Protein 8JJS (pdb70)

Secondary structure (DSSP, 8-state):
-EEEEEEEEE-TTSSHHHHHHHHHHS---S---TT--EEEEEEEEETTEEEEEEEEE-----S--HHHHHHHHH--EEEEEEETT-HHHHHTHHHHHHHHHHHHT-S---EEEEEE-TT-S---S-HHHHHHHHHHHT--EEE--TTT-TTHHHHHHHHHHHHHHHHH-/--

Radius of gyration: 14.85 Å; Cα contacts (8 Å, |Δi|>4): 327; chains: 2; bounding box: 41×37×32 Å

CATH classification: 3.40.50.300

Organism: Homo sapiens (NCBI:txid9606)

B-factor: mean 27.04, std 11.22, range [10.44, 77.55]

Nearest PDB structures (foldseek):
  8un5-assembly2_B  TM=9.567E-01  e=3.257E-34  Homo sapiens
  7rt4-assembly1_A  TM=9.606E-01  e=7.985E-34  Homo sapiens
  8b78-assembly1_A  TM=9.835E-01  e=1.104E-32  Homo sapiens
  8cx5-assembly2_B  TM=9.530E-01  e=1.100E-33  Homo sapiens
  6b0y-assembly1_A  TM=9.594E-01  e=4.501E-33  Homo sapiens

Solvent-accessible surface area: 8843 Å² total

GO terms:
  GO:0005515 protein binding (F, IPI)
  GO:0044877 protein-containing complex binding (F, IDA)
  GO:0005737 cytoplasm (C, IDA)
  GO:0005886 plasma membrane (C, EXP)
  GO:0012505 endomembrane system (C, EXP)
  GO:0000139 Golgi membrane (C, TAS)
  GO:0003924 GTPase activity (F, TAS)
  GO:0005741 mitochondrial outer membrane (C, TAS)
  GO:0005789 endoplasmic reticulum membrane (C, TAS)
  GO:0005829 cytosol (C, TAS)
  GO:0005886 plasma membrane (C, TAS)
  GO:0000165 MAPK cascade (P, TAS)
  GO:0010628 positive regulation of gene expression (P, IMP)
  GO:0005829 cytosol (C, IDA)
  GO:0003924 GTPase activity (F, IMP)
  GO:0007265 Ras protein signal transduction (P, IDA)
  GO:0005886 plasma membrane (C, IDA)
  GO:0009898 cytoplasmic side of plasma membrane (C, IDA)
  GO:0003924 GTPase activity (F, EXP)
  GO:0005925 focal adhesion (C, HDA)

Structure (mmCIF, N/CA/C/O backbone):
data_8JJS
#
_entry.id   8JJS
#
_cell.length_a   66.596
_cell.length_b   66.596
_cell.length_c   86.613
_cell.angle_alpha   90.000
_cell.angle_beta   90.000
_cell.angle_gamma   120.000
#
_symmetry.space_group_name_H-M   'P 61'
#
loop_
_entity.id
_entity.type
_entity.pdbx_description
1 polymer 'Isoform 2B of GTPase KRas'
2 polymer MAA-ILE-SAR-SAR-7T2-SAR-IAE-LEU-MEA-MLE-7TK
3 non-polymer "GUANOSINE-5'-DIPHOSPHATE"
4 non-polymer 'MAGNESIUM ION'
5 non-polymer 'SULFATE ION'
6 water water
#
loop_
_atom_site.group_PDB
_atom_site.id
_atom_site.type_symbol
_atom_site.label_atom_id
_atom_site.label_alt_id
_atom_site.label_comp_id
_atom_site.label_asym_id
_atom_site.label_entity_id
_atom_site.label_seq_id
_atom_site.pdbx_PDB_ins_code
_atom_site.Cartn_x
_atom_site.Cartn_y
_atom_site.Cartn_z
_atom_site.occupancy
_atom_site.B_iso_or_equiv
_atom_site.auth_seq_id
_atom_site.auth_comp_id
_atom_site.auth_asym_id
_atom_site.auth_atom_id
_atom_site.pdbx_PDB_model_num
ATOM 1 N N . SER A 1 6 ? 10.865 -7.924 -5.625 1.00 45.06 1 SER A N 1
ATOM 2 C CA . SER A 1 6 ? 12.037 -8.119 -6.474 1.00 45.37 1 SER A CA 1
ATOM 3 C C . SER A 1 6 ? 11.687 -8.340 -7.960 1.00 45.00 1 SER A C 1
ATOM 4 O O . SER A 1 6 ? 10.543 -8.660 -8.283 1.00 45.41 1 SER A O 1
ATOM 7 N N . THR A 1 7 ? 12.670 -8.117 -8.866 1.00 43.97 2 THR A N 1
ATOM 8 C CA . THR A 1 7 ? 12.519 -8.264 -10.322 1.00 43.08 2 THR A CA 1
ATOM 9 C C . THR A 1 7 ? 13.752 -8.978 -10.866 1.00 40.92 2 THR A C 1
ATOM 10 O O . THR A 1 7 ? 14.857 -8.539 -10.589 1.00 40.66 2 THR A O 1
ATOM 14 N N . GLU A 1 8 ? 13.561 -10.052 -11.650 1.00 38.97 3 GLU A N 1
ATOM 15 C CA . GLU A 1 8 ? 14.644 -10.896 -12.160 1.00 37.04 3 GLU A CA 1
ATOM 16 C C . GLU A 1 8 ? 15.262 -10.455 -13.479 1.00 34.14 3 GLU A C 1
ATOM 17 O O . GLU A 1 8 ? 14.552 -10.135 -14.433 1.00 34.72 3 GLU A O 1
ATOM 23 N N . TYR A 1 9 ? 16.609 -10.452 -13.538 1.00 31.18 4 TYR A N 1
ATOM 24 C CA . TYR A 1 9 ? 17.350 -10.109 -14.752 1.00 28.46 4 TYR A CA 1
ATOM 25 C C . TYR A 1 9 ? 18.353 -11.223 -15.024 1.00 25.09 4 TYR A C 1
ATOM 26 O O . TYR A 1 9 ? 19.054 -11.632 -14.110 1.00 24.93 4 TYR A O 1
ATOM 35 N N . LYS A 1 10 ? 18.417 -11.716 -16.261 1.00 22.77 5 LYS A N 1
ATOM 36 C CA . LYS A 1 10 ? 19.353 -12.768 -16.619 1.00 21.07 5 LYS A CA 1
ATOM 37 C C . LYS A 1 10 ? 20.490 -12.122 -17.399 1.00 18.17 5 LYS A C 1
ATOM 38 O O . LYS A 1 10 ? 20.279 -11.604 -18.498 1.00 17.90 5 LYS A O 1
ATOM 44 N N . LEU A 1 11 ? 21.694 -12.135 -16.809 1.00 16.49 6 LEU A N 1
ATOM 45 C CA . LEU A 1 11 ? 22.872 -11.518 -17.412 1.00 15.90 6 LEU A CA 1
ATOM 46 C C . LEU A 1 11 ? 23.889 -12.576 -17.753 1.00 14.99 6 LEU A C 1
ATOM 47 O O . LEU A 1 11 ? 23.977 -13.589 -17.062 1.00 14.75 6 LEU A O 1
ATOM 52 N N . VAL A 1 12 ? 24.659 -12.349 -18.812 1.00 13.07 7 VAL A N 1
ATOM 53 C CA . VAL A 1 12 ? 25.700 -13.285 -19.210 1.00 12.23 7 VAL A CA 1
ATOM 54 C C . VAL A 1 12 ? 27.004 -12.522 -19.376 1.00 12.02 7 VAL A C 1
ATOM 55 O O . VAL A 1 12 ? 27.012 -11.469 -20.020 1.00 12.78 7 VAL A O 1
ATOM 59 N N . VAL A 1 13 ? 28.112 -13.064 -18.853 1.00 10.44 8 VAL A N 1
ATOM 60 C CA . VAL A 1 13 ? 29.432 -12.435 -18.952 1.00 11.08 8 VAL A CA 1
ATOM 61 C C . VAL A 1 13 ? 30.249 -13.238 -19.905 1.00 11.78 8 VAL A C 1
ATOM 62 O O . VAL A 1 13 ? 30.472 -14.429 -19.655 1.00 11.98 8 VAL A O 1
ATOM 66 N N . VAL A 1 14 ? 30.603 -12.637 -21.061 1.00 11.81 9 VAL A N 1
ATOM 67 C CA . VAL A 1 14 ? 31.393 -13.301 -22.099 1.00 11.05 9 VAL A CA 1
ATOM 68 C C . VAL A 1 14 ? 32.703 -12.577 -22.326 1.00 12.05 9 VAL A C 1
ATOM 69 O O . VAL A 1 14 ? 32.854 -11.387 -22.013 1.00 12.19 9 VAL A O 1
ATOM 73 N N . GLY A 1 15 ? 33.654 -13.294 -22.882 1.00 12.79 10 GLY A N 1
ATOM 74 C CA . GLY A 1 15 ? 34.974 -12.742 -23.141 1.00 13.24 10 GLY A CA 1
ATOM 75 C C . GLY A 1 15 ? 36.023 -13.818 -23.102 1.00 13.51 10 GLY A C 1
ATOM 76 O O . GLY A 1 15 ? 35.798 -14.912 -22.562 1.00 13.14 10 GLY A O 1
ATOM 77 N N . ALA A 1 16 ? 37.188 -13.505 -23.658 1.00 13.59 11 ALA A N 1
ATOM 78 C CA . ALA A 1 16 ? 38.275 -14.459 -23.739 1.00 14.86 11 ALA A CA 1
ATOM 79 C C . ALA A 1 16 ? 38.692 -15.018 -22.392 1.00 15.46 11 ALA A C 1
ATOM 80 O O . ALA A 1 16 ? 38.570 -14.349 -21.367 1.00 14.71 11 ALA A O 1
ATOM 82 N N . ASP A 1 17 ? 39.237 -16.244 -22.394 1.00 15.92 12 ASP A N 1
ATOM 83 C CA . ASP A 1 17 ? 39.797 -16.841 -21.171 1.00 17.13 12 ASP A CA 1
ATOM 84 C C . ASP A 1 17 ? 40.876 -15.916 -20.590 1.00 16.40 12 ASP A C 1
ATOM 85 O O . ASP A 1 17 ? 41.683 -15.376 -21.354 1.00 15.50 12 ASP A O 1
ATOM 90 N N . GLY A 1 18 ? 40.819 -15.686 -19.281 1.00 15.75 13 GLY A N 1
ATOM 91 C CA . GLY A 1 18 ? 41.786 -14.833 -18.600 1.00 16.09 13 GLY A CA 1
ATOM 92 C C . GLY A 1 18 ? 41.489 -13.350 -18.554 1.00 16.41 13 GLY A C 1
ATOM 93 O O . GLY A 1 18 ? 42.326 -12.593 -18.055 1.00 17.39 13 GLY A O 1
ATOM 94 N N . VAL A 1 19 ? 40.328 -12.883 -19.103 1.00 14.70 14 VAL A N 1
ATOM 95 C CA . VAL A 1 19 ? 40.062 -11.430 -19.050 1.00 13.37 14 VAL A CA 1
ATOM 96 C C . VAL A 1 19 ? 39.630 -10.963 -17.661 1.00 12.97 14 VAL A C 1
ATOM 97 O O . VAL A 1 19 ? 39.698 -9.772 -17.390 1.00 12.15 14 VAL A O 1
ATOM 101 N N . GLY A 1 20 ? 39.120 -11.875 -16.839 1.00 13.38 15 GLY A N 1
ATOM 102 C CA . GLY A 1 20 ? 38.665 -11.576 -15.489 1.00 13.15 15 GLY A CA 1
ATOM 103 C C . GLY A 1 20 ? 37.167 -11.666 -15.302 1.00 13.56 15 GLY A C 1
ATOM 104 O O . GLY A 1 20 ? 36.628 -11.028 -14.386 1.00 13.80 15 GLY A O 1
ATOM 105 N N . LYS A 1 21 ? 36.479 -12.516 -16.104 1.00 12.33 16 LYS A N 1
ATOM 106 C CA . LYS A 1 21 ? 35.034 -12.673 -15.950 1.00 11.66 16 LYS A CA 1
ATOM 107 C C . LYS A 1 21 ? 34.687 -13.230 -14.564 1.00 12.55 16 LYS A C 1
ATOM 108 O O . LYS A 1 21 ? 33.808 -12.710 -13.895 1.00 13.03 16 LYS A O 1
ATOM 114 N N . SER A 1 22 ? 35.402 -14.282 -14.130 1.00 12.82 17 SER A N 1
ATOM 115 C CA . SER A 1 22 ? 35.128 -14.915 -12.839 1.00 13.26 17 SER A CA 1
ATOM 116 C C . SER A 1 22 ? 35.457 -13.972 -11.686 1.00 13.55 17 SER A C 1
ATOM 117 O O . SER A 1 22 ? 34.655 -13.815 -10.768 1.00 13.25 17 SER A O 1
ATOM 120 N N . ALA A 1 23 ? 36.589 -13.269 -11.794 1.00 14.08 18 ALA A N 1
ATOM 121 C CA . ALA A 1 23 ? 37.013 -12.311 -10.783 1.00 14.18 18 ALA A CA 1
ATOM 122 C C . ALA A 1 23 ? 36.005 -11.163 -10.672 1.00 13.73 18 ALA A C 1
ATOM 123 O O . ALA A 1 23 ? 35.641 -10.805 -9.567 1.00 14.45 18 ALA A O 1
ATOM 125 N N . LEU A 1 24 ? 35.499 -10.623 -11.815 1.00 12.84 19 LEU A N 1
ATOM 126 C CA . LEU A 1 24 ? 34.482 -9.561 -11.775 1.00 12.98 19 LEU A CA 1
ATOM 127 C C . LEU A 1 24 ? 33.189 -10.003 -11.095 1.00 13.33 19 LEU A C 1
ATOM 128 O O . LEU A 1 24 ? 32.640 -9.263 -10.263 1.00 14.37 19 LEU A O 1
ATOM 133 N N . THR A 1 25 ? 32.715 -11.226 -11.400 1.00 12.77 20 THR A N 1
ATOM 134 C CA . THR A 1 25 ? 31.467 -11.750 -10.835 1.00 13.46 20 THR A CA 1
ATOM 135 C C . THR A 1 25 ? 31.610 -12.023 -9.338 1.00 14.29 20 THR A C 1
ATOM 136 O O . THR A 1 25 ? 30.742 -11.612 -8.550 1.00 14.61 20 THR A O 1
ATOM 140 N N . ILE A 1 26 ? 32.716 -12.672 -8.943 1.00 14.05 21 ILE A N 1
ATOM 141 C CA . ILE A 1 26 ? 32.970 -12.942 -7.520 1.00 16.20 21 ILE A CA 1
ATOM 142 C C . ILE A 1 26 ? 33.108 -11.623 -6.731 1.00 18.06 21 ILE A C 1
ATOM 143 O O . ILE A 1 26 ? 32.597 -11.519 -5.607 1.00 18.45 21 ILE A O 1
ATOM 148 N N . GLN A 1 27 ? 33.767 -10.605 -7.325 1.00 18.49 22 GLN A N 1
ATOM 149 C CA . GLN A 1 27 ? 33.919 -9.302 -6.671 1.00 20.63 22 GLN A CA 1
ATOM 150 C C . GLN A 1 27 ? 32.525 -8.688 -6.446 1.00 22.20 22 GLN A C 1
ATOM 151 O O . GLN A 1 27 ? 32.207 -8.308 -5.323 1.00 22.79 22 GLN A O 1
ATOM 157 N N . LEU A 1 28 ? 31.642 -8.756 -7.446 1.00 22.33 23 LEU A N 1
ATOM 158 C CA . LEU A 1 28 ? 30.264 -8.288 -7.291 1.00 23.71 23 LEU A CA 1
ATOM 159 C C . LEU A 1 28 ? 29.457 -9.094 -6.241 1.00 25.88 23 LEU A C 1
ATOM 160 O O . LEU A 1 28 ? 28.749 -8.498 -5.432 1.00 27.18 23 LEU A O 1
ATOM 165 N N . ILE A 1 29 ? 29.515 -10.428 -6.281 1.00 25.77 24 ILE A N 1
ATOM 166 C CA . ILE A 1 29 ? 28.709 -11.282 -5.410 1.00 26.96 24 ILE A CA 1
ATOM 167 C C . ILE A 1 29 ? 29.212 -11.352 -3.968 1.00 27.40 24 ILE A C 1
ATOM 168 O O . ILE A 1 29 ? 28.421 -11.169 -3.031 1.00 28.14 24 ILE A O 1
ATOM 173 N N . GLN A 1 30 ? 30.500 -11.666 -3.782 1.00 26.47 25 GLN A N 1
ATOM 174 C CA . GLN A 1 30 ? 31.089 -11.888 -2.465 1.00 27.11 25 GLN A CA 1
ATOM 175 C C . GLN A 1 30 ? 31.980 -10.754 -1.943 1.00 28.10 25 GLN A C 1
ATOM 176 O O . GLN A 1 30 ? 32.483 -10.860 -0.817 1.00 28.69 25 GLN A O 1
ATOM 182 N N . ASN A 1 31 ? 32.143 -9.665 -2.711 1.00 28.42 26 ASN A N 1
ATOM 183 C CA . ASN A 1 31 ? 32.947 -8.502 -2.315 1.00 29.64 26 ASN A CA 1
ATOM 184 C C . ASN A 1 31 ? 34.412 -8.827 -2.036 1.00 29.00 26 ASN A C 1
ATOM 185 O O . ASN A 1 31 ? 35.055 -8.188 -1.192 1.00 29.35 26 ASN A O 1
ATOM 190 N N . HIS A 1 32 ? 34.959 -9.784 -2.783 1.00 27.14 27 HIS A N 1
ATOM 191 C CA . HIS A 1 32 ? 36.352 -10.160 -2.633 1.00 26.28 27 HIS A CA 1
ATOM 192 C C . HIS A 1 32 ? 37.004 -10.390 -3.968 1.00 25.18 27 HIS A C 1
ATOM 193 O O . HIS A 1 32 ? 36.356 -10.843 -4.900 1.00 24.53 27 HIS A O 1
ATOM 200 N N . PHE A 1 33 ? 38.299 -10.138 -4.041 1.00 24.85 28 PHE A N 1
ATOM 201 C CA . PHE A 1 33 ? 39.066 -10.397 -5.240 1.00 25.03 28 PHE A CA 1
ATOM 202 C C . PHE A 1 33 ? 39.788 -11.748 -5.132 1.00 26.84 28 PHE A C 1
ATOM 203 O O . PHE A 1 33 ? 40.547 -11.958 -4.187 1.00 26.27 28 PHE A O 1
ATOM 211 N N . VAL A 1 34 ? 39.595 -12.633 -6.117 1.00 28.46 29 VAL A N 1
ATOM 212 C CA . VAL A 1 34 ? 40.335 -13.896 -6.194 1.00 30.64 29 VAL A CA 1
ATOM 213 C C . VAL A 1 34 ? 41.495 -13.802 -7.197 1.00 32.19 29 VAL A C 1
ATOM 214 O O . VAL A 1 34 ? 41.328 -13.361 -8.342 1.00 33.60 29 VAL A O 1
ATOM 218 N N . ASP A 1 35 ? 42.666 -14.236 -6.781 1.00 32.17 30 ASP A N 1
ATOM 219 C CA . ASP A 1 35 ? 43.838 -14.303 -7.649 1.00 32.66 30 ASP A CA 1
ATOM 220 C C . ASP A 1 35 ? 43.742 -15.480 -8.652 1.00 31.91 30 ASP A C 1
ATOM 221 O O . ASP A 1 35 ? 44.398 -15.471 -9.694 1.00 32.29 30 ASP A O 1
ATOM 226 N N . GLU A 1 36 ? 42.982 -16.518 -8.296 1.00 30.86 31 GLU A N 1
ATOM 227 C CA . GLU A 1 36 ? 42.886 -17.725 -9.083 1.00 30.15 31 GLU A CA 1
ATOM 228 C C . GLU A 1 36 ? 41.496 -18.322 -8.940 1.00 27.28 31 GLU A C 1
ATOM 229 O O . GLU A 1 36 ? 40.969 -18.480 -7.843 1.00 27.18 31 GLU A O 1
ATOM 235 N N . TYR A 1 37 ? 40.894 -18.626 -10.070 1.00 24.77 32 TYR A N 1
ATOM 236 C CA . TYR A 1 37 ? 39.585 -19.233 -10.116 1.00 22.76 32 TYR A CA 1
ATOM 237 C C . TYR A 1 37 ? 39.614 -20.101 -11.343 1.00 21.66 32 TYR A C 1
ATOM 238 O O . TYR A 1 37 ? 39.896 -19.597 -12.429 1.00 21.63 32 TYR A O 1
ATOM 247 N N . ASP A 1 38 ? 39.378 -21.420 -11.192 1.00 20.48 33 ASP A N 1
ATOM 248 C CA . ASP A 1 38 ? 39.445 -22.409 -12.275 1.00 20.29 33 ASP A CA 1
ATOM 249 C C . ASP A 1 38 ? 38.855 -21.870 -13.603 1.00 19.64 33 ASP A C 1
ATOM 250 O O . ASP A 1 38 ? 37.677 -21.533 -13.623 1.00 18.80 33 ASP A O 1
ATOM 255 N N . PRO A 1 39 ? 39.703 -21.692 -14.639 1.00 20.45 34 PRO A N 1
ATOM 256 C CA . PRO A 1 39 ? 39.225 -21.119 -15.909 1.00 20.78 34 PRO A CA 1
ATOM 257 C C . PRO A 1 39 ? 38.190 -21.940 -16.654 1.00 21.13 34 PRO A C 1
ATOM 258 O O . PRO A 1 39 ? 37.543 -21.414 -17.565 1.00 21.67 34 PRO A O 1
ATOM 262 N N . THR A 1 40 ? 38.054 -23.219 -16.311 1.00 20.79 35 THR A N 1
ATOM 263 C 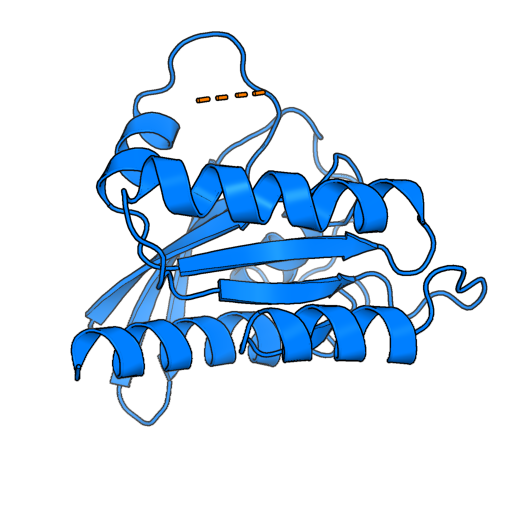CA . THR A 1 40 ? 37.120 -24.117 -16.986 1.00 21.10 35 THR A CA 1
ATOM 264 C C . THR A 1 40 ? 35.732 -24.154 -16.339 1.00 20.74 35 THR A C 1
ATOM 265 O O . THR A 1 40 ? 34.833 -24.764 -16.896 1.00 21.02 35 THR A O 1
ATOM 269 N N . ILE A 1 41 ? 35.560 -23.544 -15.159 1.00 19.88 36 ILE A N 1
ATOM 270 C CA . ILE A 1 41 ? 34.282 -23.580 -14.465 1.00 19.17 36 ILE A CA 1
ATOM 271 C C . ILE A 1 41 ? 33.330 -22.509 -14.956 1.00 17.47 36 ILE A C 1
ATOM 272 O O . ILE A 1 41 ? 33.638 -21.323 -14.896 1.00 16.18 36 ILE A O 1
ATOM 277 N N . GLU A 1 42 ? 32.155 -22.948 -15.421 1.00 17.15 37 GLU A N 1
ATOM 278 C CA . GLU A 1 42 ? 31.078 -22.072 -15.831 1.00 16.74 37 GLU A CA 1
ATOM 279 C C . GLU A 1 42 ? 29.967 -22.257 -14.767 1.00 16.93 37 GLU A C 1
ATOM 280 O O . GLU A 1 42 ? 29.575 -23.391 -14.466 1.00 16.91 37 GLU A O 1
ATOM 286 N N . ASP A 1 43 ? 29.484 -21.153 -14.194 1.00 16.16 38 ASP A N 1
ATOM 287 C CA . ASP A 1 43 ? 28.445 -21.251 -13.180 1.00 17.21 38 ASP A CA 1
ATOM 288 C C . ASP A 1 43 ? 27.594 -20.006 -13.180 1.00 16.41 38 ASP A C 1
ATOM 289 O O . ASP A 1 43 ? 27.964 -18.993 -13.762 1.00 14.65 38 ASP A O 1
ATOM 294 N N . SER A 1 44 ? 26.457 -20.101 -12.508 1.00 16.44 39 SER A N 1
ATOM 295 C CA . SER A 1 44 ? 25.478 -19.049 -12.399 1.00 17.56 39 SER A CA 1
ATOM 296 C C . SER A 1 44 ? 25.448 -18.554 -10.953 1.00 19.21 39 SER A C 1
ATOM 297 O O . SER A 1 44 ? 25.489 -19.354 -10.017 1.00 18.47 39 SER A O 1
ATOM 300 N N . TYR A 1 45 ? 25.303 -17.243 -10.796 1.00 21.27 40 TYR A N 1
ATOM 301 C CA . TYR A 1 45 ? 25.217 -16.577 -9.494 1.00 25.00 40 TYR A CA 1
ATOM 302 C C . TYR A 1 45 ? 23.966 -15.736 -9.377 1.00 28.35 40 TYR A C 1
ATOM 303 O O . TYR A 1 45 ? 23.411 -15.336 -10.395 1.00 28.96 40 TYR A O 1
ATOM 312 N N . ARG A 1 46 ? 23.510 -15.447 -8.152 1.00 29.85 41 ARG A N 1
ATOM 313 C CA . ARG A 1 46 ? 22.341 -14.590 -7.974 1.00 32.13 41 ARG A CA 1
ATOM 314 C C . ARG A 1 46 ? 22.690 -13.460 -7.037 1.00 33.86 41 ARG A C 1
ATOM 315 O O . ARG A 1 46 ? 22.868 -13.714 -5.850 1.00 34.72 41 ARG A O 1
ATOM 323 N N . LYS A 1 47 ? 22.856 -12.229 -7.590 1.00 33.72 42 LYS A N 1
ATOM 324 C CA . LYS A 1 47 ? 23.192 -10.988 -6.875 1.00 33.66 42 LYS A CA 1
ATOM 325 C C . LYS A 1 47 ? 21.915 -10.241 -6.547 1.00 33.73 42 LYS A C 1
ATOM 326 O O . LYS A 1 47 ? 21.121 -9.896 -7.434 1.00 32.86 42 LYS A O 1
ATOM 332 N N . GLN A 1 48 ? 21.726 -9.976 -5.257 1.00 34.03 43 GLN A N 1
ATOM 333 C CA . GLN A 1 48 ? 20.563 -9.268 -4.739 1.00 34.38 43 GLN A CA 1
ATOM 334 C C . GLN A 1 48 ? 21.023 -7.844 -4.441 1.00 34.00 43 GLN A C 1
ATOM 335 O O . GLN A 1 48 ? 21.912 -7.644 -3.608 1.00 34.23 43 GLN A O 1
ATOM 341 N N . VAL A 1 49 ? 20.486 -6.869 -5.174 1.00 33.84 44 VAL A N 1
ATOM 342 C CA . VAL A 1 49 ? 20.893 -5.469 -5.049 1.00 34.18 44 VAL A CA 1
ATOM 343 C C . VAL A 1 49 ? 19.768 -4.528 -5.511 1.00 34.17 44 VAL A C 1
ATOM 344 O O . VAL A 1 49 ? 18.945 -4.899 -6.349 1.00 34.38 44 VAL A O 1
ATOM 348 N N . VAL A 1 50 ? 19.702 -3.324 -4.927 1.00 33.90 45 VAL A N 1
ATOM 349 C CA . VAL A 1 50 ? 18.689 -2.344 -5.308 1.00 33.94 45 VAL A CA 1
ATOM 350 C C . VAL A 1 50 ? 19.237 -1.442 -6.404 1.00 33.49 45 VAL A C 1
ATOM 351 O O . VAL A 1 50 ? 20.344 -0.927 -6.276 1.00 33.66 45 VAL A O 1
ATOM 355 N N . ILE A 1 51 ? 18.504 -1.292 -7.507 1.00 33.24 46 ILE A N 1
ATOM 356 C CA . ILE A 1 51 ? 18.936 -0.459 -8.622 1.00 33.76 46 ILE A CA 1
ATOM 357 C C . ILE A 1 51 ? 17.792 0.485 -8.971 1.00 35.49 46 ILE A C 1
ATOM 358 O O . ILE A 1 51 ? 16.701 0.014 -9.287 1.00 35.40 46 ILE A O 1
ATOM 363 N N . ASP A 1 52 ? 18.029 1.810 -8.876 1.00 36.34 47 ASP A N 1
A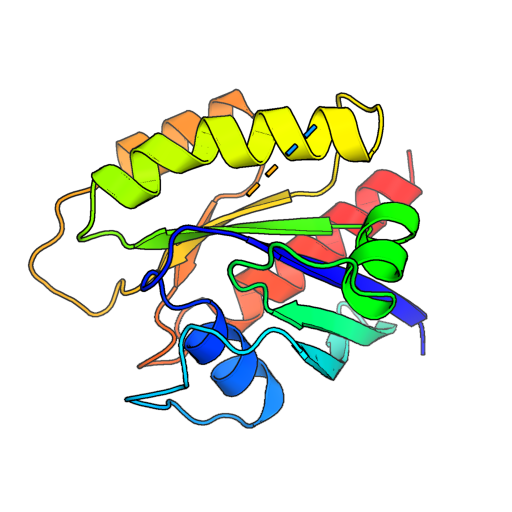TOM 364 C CA . ASP A 1 52 ? 17.026 2.842 -9.143 1.00 37.83 47 ASP A CA 1
ATOM 365 C C . ASP A 1 52 ? 15.750 2.646 -8.336 1.00 39.30 47 ASP A C 1
ATOM 366 O O . ASP A 1 52 ? 14.659 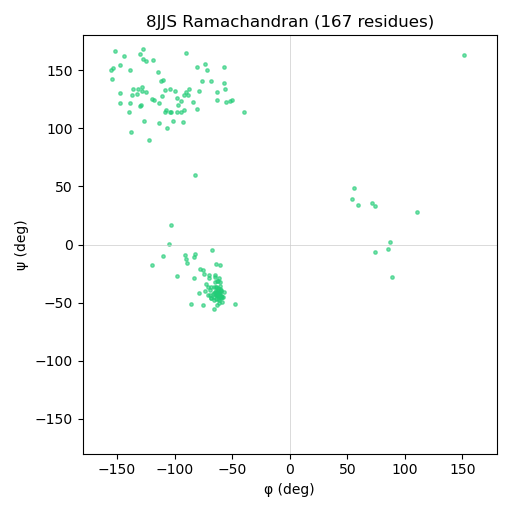2.855 -8.851 1.00 39.91 47 ASP A O 1
ATOM 371 N N . GLY A 1 53 ? 15.897 2.230 -7.082 1.00 40.27 48 GLY A N 1
ATOM 372 C CA . GLY A 1 53 ? 14.768 2.005 -6.187 1.00 41.61 48 GLY A CA 1
ATOM 373 C C . GLY A 1 53 ? 14.174 0.611 -6.243 1.00 43.00 48 GLY A C 1
ATOM 374 O O . GLY A 1 53 ? 13.612 0.135 -5.251 1.00 43.72 48 GLY A O 1
ATOM 375 N N . GLU A 1 54 ? 14.297 -0.056 -7.406 1.00 43.07 49 GLU A N 1
ATOM 376 C CA . GLU A 1 54 ? 13.778 -1.395 -7.673 1.00 43.17 49 GLU A CA 1
ATOM 377 C C . GLU A 1 54 ? 14.679 -2.473 -7.083 1.00 42.82 49 GLU A C 1
ATOM 378 O O . GLU A 1 54 ? 15.883 -2.437 -7.305 1.00 43.14 49 GLU A O 1
ATOM 384 N N . THR A 1 55 ? 14.108 -3.458 -6.371 1.00 42.24 50 THR A N 1
ATOM 385 C CA . THR A 1 55 ? 14.904 -4.563 -5.830 1.00 41.83 50 THR A CA 1
ATOM 386 C C . THR A 1 55 ? 15.131 -5.552 -6.975 1.00 40.11 50 THR A C 1
ATOM 387 O O . THR A 1 55 ? 14.169 -6.070 -7.519 1.00 40.48 50 THR A O 1
ATOM 391 N N . CYS A 1 56 ? 16.382 -5.765 -7.383 1.00 38.01 51 CYS A N 1
ATOM 392 C CA . CYS A 1 56 ? 16.681 -6.640 -8.518 1.00 36.07 51 CYS A CA 1
ATOM 393 C C . CYS A 1 56 ? 17.359 -7.946 -8.105 1.00 34.41 51 CYS A C 1
ATOM 394 O O . CYS A 1 56 ? 18.204 -7.961 -7.217 1.00 34.66 51 CYS A O 1
ATOM 397 N N . LEU A 1 57 ? 16.994 -9.048 -8.770 1.00 32.60 52 LEU A N 1
ATOM 398 C CA . LEU A 1 57 ? 17.629 -10.333 -8.540 1.00 31.42 52 LEU A CA 1
ATOM 399 C C . LEU A 1 57 ? 18.354 -10.644 -9.845 1.00 28.70 52 LEU A C 1
ATOM 400 O O . LEU A 1 57 ? 17.721 -10.938 -10.849 1.00 29.39 52 LEU A O 1
ATOM 405 N N . LEU A 1 58 ? 19.659 -10.485 -9.840 1.00 25.87 53 LEU A N 1
ATOM 406 C CA . LEU A 1 58 ? 20.472 -10.680 -11.033 1.00 24.06 53 LEU A CA 1
ATOM 407 C C . LEU A 1 58 ? 21.032 -12.080 -11.073 1.00 24.07 53 LEU A C 1
ATOM 408 O O . LEU A 1 58 ? 21.917 -12.407 -10.276 1.00 25.17 53 LEU A O 1
ATOM 413 N N . ASP A 1 59 ? 20.603 -12.878 -12.053 1.00 22.40 54 ASP A N 1
ATOM 414 C CA . ASP A 1 59 ? 21.157 -14.206 -12.240 1.00 21.34 54 ASP A CA 1
ATOM 415 C C . ASP A 1 59 ? 22.204 -14.060 -13.329 1.00 18.76 54 ASP A C 1
ATOM 416 O O . ASP A 1 59 ? 21.901 -13.605 -14.418 1.00 18.93 54 ASP A O 1
ATOM 421 N N . ILE A 1 60 ? 23.451 -14.273 -12.964 1.00 16.63 55 ILE A N 1
ATOM 422 C CA . ILE A 1 60 ? 24.588 -14.040 -13.821 1.00 15.98 55 ILE A CA 1
ATOM 423 C C . ILE A 1 60 ? 25.334 -15.289 -14.211 1.00 14.36 55 ILE A C 1
ATOM 424 O O . ILE A 1 60 ? 25.883 -15.985 -13.349 1.00 14.77 55 ILE A O 1
ATOM 429 N N . LEU A 1 61 ? 25.436 -15.530 -15.521 1.00 12.65 56 LEU A N 1
ATOM 430 C CA . LEU A 1 61 ? 26.205 -16.657 -16.004 1.00 12.43 56 LEU A CA 1
ATOM 431 C C . LEU A 1 61 ? 27.632 -16.231 -16.278 1.00 12.55 56 LEU A C 1
ATOM 432 O O . LEU A 1 61 ? 27.894 -15.374 -17.129 1.00 12.39 56 LEU A O 1
ATOM 437 N N . ASP A 1 62 ? 28.556 -16.795 -15.518 1.00 12.51 57 ASP A N 1
ATOM 438 C CA . ASP A 1 62 ? 29.978 -16.561 -15.683 1.00 13.15 57 ASP A CA 1
ATOM 439 C C . ASP A 1 62 ? 30.461 -17.680 -16.625 1.00 13.63 57 ASP A C 1
ATOM 440 O O . ASP A 1 62 ? 30.550 -18.835 -16.210 1.00 13.11 57 ASP A O 1
ATOM 445 N N . THR A 1 63 ? 30.726 -17.339 -17.900 1.00 14.13 58 THR A N 1
ATOM 446 C CA . THR A 1 63 ? 31.015 -18.360 -18.900 1.00 13.98 58 THR A CA 1
ATOM 447 C C . THR A 1 63 ? 32.439 -18.916 -18.925 1.00 15.81 58 THR A C 1
ATOM 448 O O . THR A 1 63 ? 33.387 -18.250 -18.544 1.00 15.92 58 THR A O 1
ATOM 452 N N . ALA A 1 64 ? 32.559 -20.155 -19.396 1.00 17.67 59 ALA A N 1
ATOM 453 C CA . ALA A 1 64 ? 33.820 -20.852 -19.610 1.00 20.84 59 ALA A CA 1
ATOM 454 C C . ALA A 1 64 ? 33.687 -21.726 -20.877 1.00 24.45 59 ALA A C 1
ATOM 455 O O . ALA A 1 64 ? 32.577 -21.921 -21.373 1.00 24.83 59 ALA A O 1
ATOM 457 N N . GLY A 1 65 ? 34.806 -22.156 -21.455 1.00 26.84 60 GLY A N 1
ATOM 458 C CA . GLY A 1 65 ? 34.763 -22.987 -22.659 1.00 29.30 60 GLY A CA 1
ATOM 459 C C . GLY A 1 65 ? 34.083 -24.318 -22.388 1.00 31.40 60 GLY A C 1
ATOM 460 O O . GLY A 1 65 ? 34.456 -25.003 -21.438 1.00 32.45 60 GLY A O 1
ATOM 461 N N . GLN A 1 66 ? 33.032 -24.665 -23.151 1.00 32.24 61 GLN A N 1
ATOM 462 C CA . GLN A 1 66 ? 32.317 -25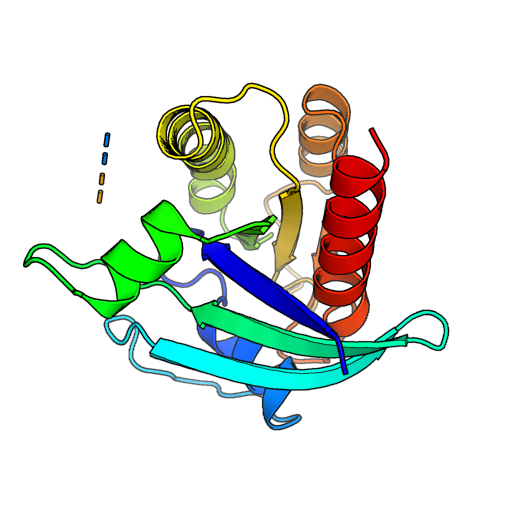.939 -22.968 1.00 33.46 61 GLN A CA 1
ATOM 463 C C . GLN A 1 66 ? 31.942 -26.631 -24.276 1.00 34.01 61 GLN A C 1
ATOM 464 O O . GLN A 1 66 ? 31.148 -26.089 -25.040 1.00 34.90 61 GLN A O 1
ATOM 470 N N . GLU A 1 67 ? 32.404 -27.869 -24.479 1.00 33.16 62 GLU A N 1
ATOM 471 C CA . GLU A 1 67 ? 32.067 -28.621 -25.686 1.00 33.17 62 GLU A CA 1
ATOM 472 C C . GLU A 1 67 ? 30.725 -29.379 -25.562 1.00 31.90 62 GLU A C 1
ATOM 473 O O . GLU A 1 67 ? 29.868 -29.267 -26.438 1.00 32.04 62 GLU A O 1
ATOM 479 N N . GLU A 1 68 ? 30.557 -30.148 -24.478 1.00 30.60 63 GLU A N 1
ATOM 480 C CA . GLU A 1 68 ? 29.349 -30.938 -24.221 1.00 30.18 63 GLU A CA 1
ATOM 481 C C . GL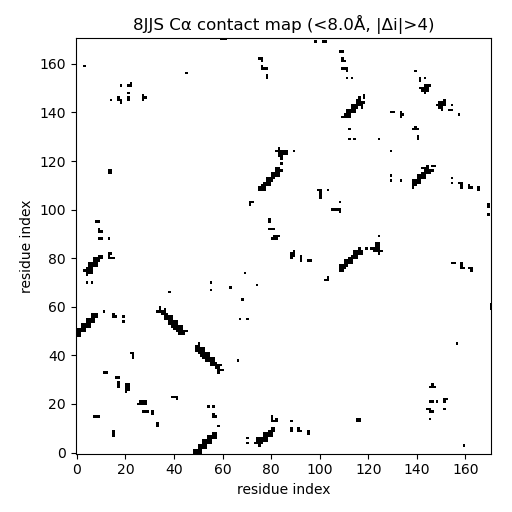U A 1 68 ? 28.161 -30.050 -23.832 1.00 28.37 63 GLU A C 1
ATOM 482 O O . GLU A 1 68 ? 28.355 -29.001 -23.210 1.00 28.32 63 GLU A O 1
ATOM 488 N N . TYR A 1 69 ? 26.938 -30.496 -24.160 1.00 26.08 64 TYR A N 1
ATOM 489 C CA . TYR A 1 69 ? 25.711 -29.760 -23.858 1.00 24.88 64 TYR A CA 1
ATOM 490 C C . TYR A 1 69 ? 25.579 -29.491 -22.369 1.00 23.27 64 TYR A C 1
ATOM 491 O O . TYR A 1 69 ? 25.892 -30.351 -21.538 1.00 23.93 64 TYR A O 1
ATOM 500 N N . SER A 1 70 ? 25.128 -28.284 -22.038 1.00 20.45 65 SER A N 1
ATOM 501 C CA . SER A 1 70 ? 24.944 -27.856 -20.667 1.00 18.66 65 SER A CA 1
ATOM 502 C C . SER A 1 70 ? 23.550 -27.274 -20.554 1.00 17.16 65 SER A C 1
ATOM 503 O O . SER A 1 70 ? 23.264 -26.293 -21.239 1.00 17.14 65 SER A O 1
ATOM 506 N N . ALA A 1 71 ? 22.691 -27.850 -19.709 1.00 16.24 66 ALA A N 1
ATOM 507 C CA . ALA A 1 71 ? 21.337 -27.332 -19.526 1.00 16.79 66 ALA A CA 1
ATOM 508 C C . ALA A 1 71 ? 21.367 -25.883 -18.993 1.00 16.52 66 ALA A C 1
ATOM 509 O O . ALA A 1 71 ? 20.532 -25.072 -19.396 1.00 16.49 66 ALA A O 1
ATOM 511 N N . MET A 1 72 ? 22.353 -25.559 -18.132 1.00 15.41 67 MET A N 1
ATOM 512 C CA . MET A 1 72 ? 22.444 -24.213 -17.580 1.00 16.06 67 MET A CA 1
ATOM 513 C C . MET A 1 72 ? 22.825 -23.242 -18.687 1.00 15.48 67 MET A C 1
ATOM 514 O O . MET A 1 72 ? 22.162 -22.223 -18.846 1.00 15.63 67 MET A O 1
ATOM 519 N N . ARG A 1 73 ? 23.829 -23.588 -19.514 1.00 15.76 68 ARG A N 1
ATOM 520 C CA . ARG A 1 73 ? 24.208 -22.696 -20.611 1.00 16.36 68 ARG A CA 1
ATOM 521 C C . ARG A 1 73 ? 23.023 -22.517 -21.585 1.00 16.16 68 ARG A C 1
ATOM 522 O O . ARG A 1 73 ? 22.707 -21.402 -21.972 1.00 16.11 68 ARG A O 1
ATOM 530 N N . ASP A 1 74 ? 22.327 -23.601 -21.874 1.00 15.83 69 ASP A N 1
ATOM 531 C CA . ASP A 1 74 ? 21.193 -23.597 -22.788 1.00 15.92 69 ASP A CA 1
ATOM 532 C C . ASP A 1 74 ? 20.056 -22.707 -22.269 1.00 16.20 69 ASP A C 1
ATOM 533 O O . ASP A 1 74 ? 19.452 -21.967 -23.057 1.00 16.71 69 ASP A O 1
ATOM 538 N N . GLN A 1 75 ? 19.831 -22.714 -20.938 1.00 16.07 70 GLN A N 1
ATOM 539 C CA . GLN A 1 75 ? 18.821 -21.871 -20.297 1.00 16.42 70 GLN A CA 1
ATOM 540 C C . GLN A 1 75 ? 19.171 -20.402 -20.503 1.00 15.57 70 GLN A C 1
ATOM 541 O O . GLN A 1 75 ? 18.301 -19.618 -20.859 1.00 15.12 70 GLN A O 1
ATOM 547 N N . TYR A 1 76 ? 20.460 -20.041 -20.346 1.00 15.30 71 TYR A N 1
ATOM 548 C CA . TYR A 1 76 ? 20.881 -18.668 -20.593 1.00 16.13 71 TYR A CA 1
ATOM 549 C C . TYR A 1 76 ? 20.842 -18.303 -22.084 1.00 17.30 71 TYR A C 1
ATOM 550 O O . TYR A 1 76 ? 20.637 -17.136 -22.426 1.00 17.25 71 TYR A O 1
ATOM 559 N N . MET A 1 77 ? 21.033 -19.286 -22.970 1.00 17.78 72 MET A N 1
ATOM 560 C CA . MET A 1 77 ? 20.950 -19.026 -24.420 1.00 19.34 72 MET A CA 1
ATOM 561 C C . MET A 1 77 ? 19.496 -18.632 -24.775 1.00 20.34 72 MET A C 1
ATOM 562 O O . MET A 1 77 ? 19.289 -17.729 -25.587 1.00 21.18 72 MET A O 1
ATOM 567 N N . ARG A 1 78 ? 18.501 -19.253 -24.117 1.00 20.43 73 ARG A N 1
ATOM 568 C CA . ARG A 1 78 ? 17.082 -18.941 -24.309 1.00 21.36 73 ARG A CA 1
ATOM 569 C C . ARG A 1 78 ? 16.621 -17.695 -23.590 1.00 21.94 73 ARG A C 1
ATOM 570 O O . ARG A 1 78 ? 15.766 -16.986 -24.114 1.00 23.39 73 ARG A O 1
ATOM 578 N N . THR A 1 79 ? 17.060 -17.489 -22.339 1.00 20.59 74 THR A N 1
ATOM 579 C CA . THR A 1 79 ? 16.498 -16.434 -21.502 1.00 20.89 74 THR A CA 1
ATOM 580 C C . THR A 1 79 ? 17.393 -15.236 -21.194 1.00 20.70 74 THR A C 1
ATOM 581 O O . THR A 1 79 ? 16.904 -14.289 -20.589 1.00 20.35 74 THR A O 1
ATOM 585 N N . GLY A 1 80 ? 18.685 -15.314 -21.525 1.00 20.36 75 GLY A N 1
ATOM 586 C CA . GLY A 1 80 ? 19.651 -14.246 -21.272 1.00 20.28 75 GLY A CA 1
ATOM 587 C C . GLY A 1 80 ? 19.204 -12.931 -21.879 1.00 19.64 75 GLY A C 1
ATOM 588 O O . GLY A 1 80 ? 18.893 -12.881 -23.064 1.00 19.76 75 GLY A O 1
ATOM 589 N N . GLU A 1 81 ? 19.072 -11.887 -21.047 1.00 19.47 76 GLU A N 1
ATOM 590 C CA . GLU A 1 81 ? 18.567 -10.590 -21.503 1.00 19.91 76 GLU A CA 1
ATOM 591 C C . GLU A 1 81 ? 19.648 -9.570 -21.822 1.00 20.22 76 GLU A C 1
ATOM 592 O O . GLU A 1 81 ? 19.404 -8.633 -22.579 1.00 21.30 76 GLU A O 1
ATOM 598 N N . GLY A 1 82 ? 20.797 -9.698 -21.180 1.00 18.60 77 GLY A N 1
ATOM 599 C CA . GLY A 1 82 ? 21.881 -8.749 -21.384 1.00 17.72 77 GLY A CA 1
ATOM 600 C C . GLY A 1 82 ? 23.229 -9.402 -21.262 1.00 16.31 77 GLY A C 1
ATOM 601 O O . GLY A 1 82 ? 23.380 -10.425 -20.581 1.00 16.00 77 GLY A O 1
ATOM 602 N N . PHE A 1 83 ? 24.213 -8.804 -21.914 1.00 15.56 78 PHE A N 1
ATOM 603 C CA . PHE A 1 83 ? 25.550 -9.363 -21.979 1.00 15.05 78 PHE A CA 1
ATOM 604 C C . PHE A 1 83 ? 26.633 -8.358 -21.665 1.00 14.91 78 PHE A C 1
ATOM 605 O O . PHE A 1 83 ? 26.628 -7.233 -22.199 1.00 15.66 78 PHE A O 1
ATOM 613 N N . LEU A 1 84 ? 27.585 -8.764 -20.821 1.00 13.57 79 LEU A N 1
ATOM 614 C CA . LEU A 1 84 ? 28.777 -7.973 -20.604 1.00 13.49 79 LEU A CA 1
ATOM 615 C C . LEU A 1 84 ? 29.814 -8.601 -21.526 1.00 13.56 79 LEU A C 1
ATOM 616 O O . LEU A 1 84 ? 30.092 -9.810 -21.409 1.00 13.81 79 LEU A O 1
ATOM 621 N N . CYS A 1 85 ? 30.350 -7.833 -22.463 1.00 12.73 80 CYS A N 1
ATOM 622 C CA . CYS A 1 85 ? 31.398 -8.329 -23.358 1.00 12.62 80 CYS A CA 1
ATOM 623 C C . CYS A 1 85 ? 32.694 -7.792 -22.820 1.00 12.95 80 CYS A C 1
ATOM 624 O O . CYS A 1 85 ? 32.943 -6.594 -22.890 1.00 12.92 80 CYS A O 1
ATOM 627 N N . VAL A 1 86 ? 33.490 -8.673 -22.201 1.00 12.41 81 VAL A N 1
ATOM 628 C CA . VAL A 1 86 ? 34.689 -8.278 -21.482 1.00 11.93 81 VAL A CA 1
ATOM 629 C C . VAL A 1 86 ? 35.978 -8.577 -22.221 1.00 12.93 81 VAL A C 1
ATOM 630 O O . VAL A 1 86 ? 36.184 -9.689 -22.702 1.00 13.54 81 VAL A O 1
ATOM 634 N N . PHE A 1 87 ? 36.870 -7.602 -22.246 1.00 13.21 82 PHE A N 1
ATOM 635 C CA . PHE A 1 87 ? 38.248 -7.775 -22.705 1.00 14.02 82 PHE A CA 1
ATOM 636 C C . PHE A 1 87 ? 39.178 -7.239 -21.576 1.00 14.75 82 PHE A C 1
ATOM 637 O O . PHE A 1 87 ? 38.703 -6.612 -20.625 1.00 14.23 82 PHE A O 1
ATOM 645 N N . ALA A 1 88 ? 40.484 -7.514 -21.661 1.00 15.44 83 ALA A N 1
ATOM 646 C CA . ALA A 1 88 ? 41.430 -6.996 -20.686 1.00 16.67 83 ALA A CA 1
ATOM 647 C C . ALA A 1 88 ? 42.231 -5.919 -21.409 1.00 18.12 83 ALA A C 1
ATOM 648 O O . ALA A 1 88 ? 42.677 -6.149 -22.536 1.00 17.47 83 ALA A O 1
ATOM 650 N N . ILE A 1 89 ? 42.392 -4.743 -20.775 1.00 19.70 84 ILE A N 1
ATOM 651 C CA . ILE A 1 89 ? 43.103 -3.615 -21.372 1.00 22.15 84 ILE A CA 1
ATOM 652 C C . ILE A 1 89 ? 44.592 -3.921 -21.710 1.00 23.44 84 ILE A C 1
ATOM 653 O O . ILE A 1 89 ? 45.202 -3.194 -22.496 1.00 24.46 84 ILE A O 1
ATOM 658 N N . ASN A 1 90 ? 45.163 -4.983 -21.130 1.00 22.99 85 ASN A N 1
ATOM 659 C CA . ASN A 1 90 ? 46.551 -5.363 -21.414 1.00 23.19 85 ASN A CA 1
ATOM 660 C C . ASN A 1 90 ? 46.637 -6.566 -22.373 1.00 23.87 85 ASN A C 1
ATOM 661 O O . ASN A 1 90 ? 47.686 -7.204 -22.471 1.00 24.11 85 ASN A O 1
ATOM 666 N N . ASN A 1 91 ? 45.528 -6.886 -23.079 1.00 23.47 86 ASN A N 1
ATOM 667 C CA . ASN A 1 91 ? 45.477 -8.009 -23.981 1.00 23.97 86 ASN A CA 1
ATOM 668 C C . ASN A 1 91 ? 44.738 -7.606 -25.256 1.00 24.50 86 ASN A C 1
ATOM 669 O O . ASN A 1 91 ? 43.509 -7.631 -25.304 1.00 24.18 86 ASN A O 1
ATOM 674 N N . THR A 1 92 ? 45.490 -7.226 -26.299 1.00 24.68 87 THR A N 1
ATOM 675 C CA . THR A 1 92 ? 44.888 -6.809 -27.567 1.00 24.69 87 THR A CA 1
ATOM 676 C C . THR A 1 92 ? 44.100 -7.946 -28.221 1.00 23.05 87 THR A C 1
ATOM 677 O O . THR A 1 92 ? 43.087 -7.690 -28.873 1.00 23.08 87 THR A O 1
ATOM 681 N N . LYS A 1 93 ? 44.529 -9.193 -28.019 1.00 21.59 88 LYS A N 1
ATOM 682 C CA . LYS A 1 93 ? 43.825 -10.340 -28.563 1.00 21.49 88 LYS A CA 1
ATOM 683 C C . LYS A 1 93 ? 42.393 -10.439 -28.010 1.00 20.37 88 LYS A C 1
ATOM 684 O O . LYS A 1 93 ? 41.461 -10.720 -28.759 1.00 20.32 88 LYS A O 1
ATOM 690 N N . SER A 1 94 ? 42.215 -10.217 -26.695 1.00 19.41 89 SER A N 1
ATOM 691 C CA . SER A 1 94 ? 40.884 -10.278 -26.093 1.00 18.75 89 SER A CA 1
ATOM 692 C C . SER A 1 94 ? 39.973 -9.151 -26.647 1.00 18.83 89 SER A C 1
ATOM 693 O O . SER A 1 94 ? 38.753 -9.330 -26.735 1.00 18.65 89 SER A O 1
ATOM 696 N N . PHE A 1 95 ? 40.568 -7.983 -26.991 1.00 18.70 90 PHE A N 1
ATOM 697 C CA . PHE A 1 95 ? 39.818 -6.866 -27.580 1.00 19.11 90 PHE A CA 1
ATOM 698 C C . PHE A 1 95 ? 39.375 -7.244 -29.003 1.00 19.06 90 PHE A C 1
ATOM 699 O O . PHE A 1 95 ? 38.259 -6.938 -29.398 1.00 19.27 90 PHE A O 1
ATOM 707 N N . GLU A 1 96 ? 40.249 -7.927 -29.752 1.00 18.75 91 GLU A N 1
ATOM 708 C CA . GLU A 1 96 ? 39.964 -8.383 -31.125 1.00 19.19 91 GLU A CA 1
ATOM 709 C C . GLU A 1 96 ? 38.793 -9.372 -31.145 1.00 18.27 91 GLU A C 1
ATOM 710 O O . GLU A 1 96 ? 38.032 -9.397 -32.112 1.00 18.76 91 GLU A O 1
ATOM 716 N N . ASP A 1 97 ? 38.623 -10.171 -30.067 1.00 17.18 92 ASP A N 1
ATOM 717 C CA . ASP A 1 97 ? 37.524 -11.126 -30.006 1.00 16.33 92 ASP A CA 1
ATOM 718 C C . ASP A 1 97 ? 36.169 -10.471 -29.863 1.00 15.55 92 ASP A C 1
ATOM 719 O O . ASP A 1 97 ? 35.178 -11.130 -30.149 1.00 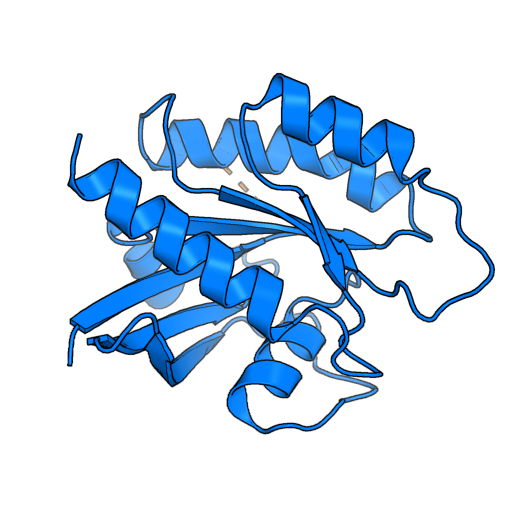15.86 92 ASP A O 1
ATOM 724 N N . ILE A 1 98 ? 36.108 -9.252 -29.282 1.00 14.93 93 ILE A N 1
ATOM 725 C CA . ILE A 1 98 ? 34.863 -8.558 -28.943 1.00 14.88 93 ILE A CA 1
ATOM 726 C C . ILE A 1 98 ? 33.852 -8.544 -30.075 1.00 14.14 93 ILE A C 1
ATOM 727 O O . ILE A 1 98 ? 32.705 -8.912 -29.838 1.00 13.98 93 ILE A O 1
ATOM 732 N N . HIS A 1 99 ? 34.253 -8.132 -31.294 1.00 14.66 94 HIS A N 1
ATOM 733 C CA . HIS A 1 99 ? 33.273 -8.074 -32.382 1.00 15.04 94 HIS A CA 1
ATOM 734 C C . HIS A 1 99 ? 32.666 -9.446 -32.687 1.00 14.87 94 HIS A C 1
ATOM 735 O O . HIS A 1 99 ? 31.480 -9.519 -32.997 1.00 15.60 94 HIS A O 1
ATOM 742 N N . HIS A 1 100 ? 33.438 -10.517 -32.506 1.00 14.29 95 HIS A N 1
ATOM 743 C CA . HIS A 1 100 ? 32.914 -11.869 -32.717 1.00 14.93 95 HIS A CA 1
ATOM 744 C C . HIS A 1 100 ? 31.887 -12.235 -31.639 1.00 15.40 95 HIS A C 1
ATOM 745 O O . HIS A 1 100 ? 30.820 -12.747 -31.971 1.00 15.47 95 HIS A O 1
ATOM 752 N N . TYR A 1 101 ? 32.168 -11.919 -30.344 1.00 15.44 96 TYR A N 1
ATOM 753 C CA . TYR A 1 101 ? 31.189 -12.143 -29.277 1.00 15.26 96 TYR A CA 1
ATOM 754 C C . TYR A 1 101 ? 29.901 -11.401 -29.571 1.00 15.42 96 TYR A C 1
ATOM 755 O O . TYR A 1 101 ? 28.831 -11.983 -29.487 1.00 15.81 96 TYR A O 1
ATOM 764 N N . ARG A 1 102 ? 30.018 -10.123 -29.988 1.00 15.66 97 ARG A N 1
ATOM 765 C CA . ARG A 1 102 ? 28.846 -9.320 -30.326 1.00 16.60 97 ARG A CA 1
ATOM 766 C C . ARG A 1 102 ? 28.033 -9.899 -31.492 1.00 17.13 97 ARG A C 1
ATOM 767 O O . ARG A 1 102 ? 26.811 -10.021 -31.363 1.00 17.27 97 ARG A O 1
ATOM 775 N N . GLU A 1 103 ? 28.682 -10.228 -32.618 1.00 17.92 98 GLU A N 1
ATOM 776 C CA . GLU A 1 103 ? 27.975 -10.794 -33.774 1.00 19.03 98 GLU A CA 1
ATOM 777 C C . GLU A 1 103 ? 27.268 -12.129 -33.383 1.00 19.37 98 GLU A C 1
ATOM 778 O O . GLU A 1 103 ? 26.125 -12.374 -33.777 1.00 20.01 98 GLU A O 1
ATOM 784 N N . GLN A 1 104 ? 27.938 -12.964 -32.576 1.00 18.89 99 GLN A N 1
ATOM 785 C CA . GLN A 1 104 ? 27.357 -14.225 -32.132 1.00 19.03 99 GLN A CA 1
ATOM 786 C C . GLN A 1 104 ? 26.121 -14.008 -31.253 1.00 19.38 99 GLN A C 1
ATOM 787 O O . GLN A 1 104 ? 25.101 -14.668 -31.465 1.00 20.27 99 GLN A O 1
ATOM 793 N N . ILE A 1 105 ? 26.177 -13.042 -30.312 1.00 19.06 100 ILE A N 1
ATOM 794 C CA . ILE A 1 105 ? 25.057 -12.695 -29.438 1.00 19.60 100 ILE A CA 1
ATOM 795 C C . ILE A 1 105 ? 23.829 -12.248 -30.248 1.00 20.82 100 ILE A C 1
ATOM 796 O O . ILE A 1 105 ? 22.712 -12.724 -30.003 1.00 21.01 100 ILE A O 1
ATOM 801 N N . LYS A 1 106 ? 24.048 -11.404 -31.265 1.00 21.00 101 LYS A N 1
ATOM 802 C CA . LYS A 1 106 ? 22.984 -10.945 -32.166 1.00 22.25 101 LYS A CA 1
ATOM 803 C C . LYS A 1 106 ? 22.284 -12.155 -32.824 1.00 23.76 101 LYS A C 1
ATOM 804 O O . LYS A 1 106 ? 21.065 -12.179 -32.868 1.00 24.30 101 LYS A O 1
ATOM 810 N N . ARG A 1 107 ? 23.049 -13.187 -33.227 1.00 24.52 102 ARG A N 1
ATOM 811 C CA . ARG A 1 107 ? 22.505 -14.406 -33.825 1.00 26.08 102 ARG A CA 1
ATOM 812 C C . ARG A 1 107 ? 21.803 -15.299 -32.799 1.00 27.51 102 ARG A C 1
ATOM 813 O O . ARG A 1 107 ? 20.817 -15.951 -33.132 1.00 27.81 102 ARG A O 1
ATOM 821 N N . VAL A 1 108 ? 22.288 -15.325 -31.550 1.00 27.35 103 VAL A N 1
ATOM 822 C CA . VAL A 1 108 ? 21.657 -16.121 -30.488 1.00 27.98 103 VAL A CA 1
ATOM 823 C C . VAL A 1 108 ? 20.273 -15.580 -30.170 1.00 28.42 103 VAL A C 1
ATOM 824 O O . VAL A 1 108 ? 19.316 -16.346 -30.071 1.00 29.11 103 VAL A O 1
ATOM 828 N N . LYS A 1 109 ? 20.168 -14.263 -29.991 1.00 28.10 104 LYS A N 1
ATOM 829 C CA . LYS A 1 109 ? 18.894 -13.633 -29.699 1.00 28.97 104 LYS A CA 1
ATOM 830 C C . LYS A 1 109 ? 18.056 -13.372 -30.961 1.00 30.93 104 LYS A C 1
ATOM 831 O O . LYS A 1 109 ? 16.914 -12.947 -30.828 1.00 31.03 104 LYS A O 1
ATOM 837 N N . ASP A 1 110 ? 18.634 -13.574 -32.179 1.00 32.29 105 ASP A N 1
ATOM 838 C CA . ASP A 1 110 ? 18.001 -13.309 -33.482 1.00 33.86 105 ASP A CA 1
ATOM 839 C C . ASP A 1 110 ? 17.544 -11.853 -33.502 1.00 35.09 105 ASP A C 1
ATOM 840 O O . ASP A 1 110 ? 16.378 -11.562 -33.775 1.00 35.96 105 ASP A O 1
ATOM 845 N N . SER A 1 111 ? 18.452 -10.948 -33.113 1.00 34.78 106 SER A N 1
ATOM 846 C CA . SER A 1 111 ? 18.118 -9.547 -33.006 1.00 35.29 106 SER A CA 1
ATOM 847 C C . SER A 1 111 ? 19.335 -8.668 -33.162 1.00 35.86 106 SER A C 1
ATOM 848 O O . SER A 1 111 ? 20.409 -8.993 -32.653 1.00 35.72 106 SER A O 1
ATOM 851 N N . GLU A 1 112 ? 19.151 -7.525 -33.825 1.00 35.80 107 GLU A N 1
ATOM 852 C CA . GLU A 1 112 ? 20.197 -6.517 -33.984 1.00 36.19 107 GLU A CA 1
ATOM 853 C C . GLU A 1 112 ? 20.284 -5.593 -32.747 1.00 35.80 107 GLU A C 1
ATOM 854 O O . GLU A 1 112 ? 21.224 -4.813 -32.646 1.00 36.52 107 GLU A O 1
ATOM 860 N N . ASP A 1 113 ? 19.309 -5.655 -31.823 1.00 34.75 108 ASP A N 1
ATOM 861 C CA . ASP A 1 113 ? 19.315 -4.811 -30.643 1.00 34.34 108 ASP A CA 1
ATOM 862 C C . ASP A 1 113 ? 19.278 -5.651 -29.377 1.00 31.99 108 ASP A C 1
ATOM 863 O O . ASP A 1 113 ? 18.200 -5.962 -28.870 1.00 32.84 108 ASP A O 1
ATOM 868 N N . VAL A 1 114 ? 20.456 -6.011 -28.862 1.00 28.68 109 VAL A N 1
ATOM 869 C CA . VAL A 1 114 ? 20.549 -6.814 -27.650 1.00 25.93 109 VAL A CA 1
ATOM 870 C C . VAL A 1 114 ? 21.264 -6.010 -26.565 1.00 23.85 109 VAL A C 1
ATOM 871 O O . VAL A 1 114 ? 22.369 -5.542 -26.812 1.00 23.74 109 VAL A O 1
ATOM 875 N N . PRO A 1 115 ? 20.645 -5.832 -25.387 1.00 22.17 110 PRO A N 1
ATOM 876 C CA . PRO A 1 115 ? 21.301 -5.086 -24.288 1.00 21.82 110 PRO A CA 1
ATOM 877 C C . PRO A 1 115 ? 22.709 -5.614 -23.995 1.00 20.97 110 PRO A C 1
ATOM 878 O O . PRO A 1 115 ? 22.918 -6.822 -23.852 1.00 20.05 110 PRO A O 1
ATOM 882 N N . MET A 1 116 ? 23.688 -4.707 -24.066 1.00 19.68 111 MET A N 1
ATOM 883 C CA . MET A 1 116 ? 25.077 -5.096 -23.967 1.00 18.90 111 MET A CA 1
ATOM 884 C C . MET A 1 116 ? 25.916 -3.940 -23.439 1.00 17.83 111 MET A C 1
ATOM 885 O O . MET A 1 116 ? 25.584 -2.770 -23.674 1.00 17.55 111 MET A O 1
ATOM 890 N N . VAL A 1 117 ? 27.020 -4.262 -22.757 1.00 16.10 112 VAL A N 1
ATOM 891 C CA . VAL A 1 117 ? 27.970 -3.269 -22.249 1.00 15.58 112 VAL A CA 1
ATOM 892 C C . VAL A 1 117 ? 29.353 -3.804 -22.555 1.00 15.24 112 VAL A C 1
ATOM 893 O O . VAL A 1 117 ? 29.608 -5.000 -22.363 1.00 15.34 112 VAL A O 1
ATOM 897 N N . LEU A 1 118 ? 30.231 -2.953 -23.092 1.00 14.76 113 LEU A N 1
ATOM 898 C CA . LEU A 1 118 ? 31.613 -3.337 -23.367 1.00 14.53 113 LEU A CA 1
ATOM 899 C C . LEU A 1 118 ? 32.397 -3.035 -22.088 1.00 15.23 113 LEU A C 1
ATOM 900 O O . LEU A 1 118 ? 32.312 -1.921 -21.555 1.00 15.59 113 LEU A O 1
ATOM 905 N N . VAL A 1 119 ? 33.151 -4.011 -21.604 1.00 14.76 114 VAL A N 1
ATOM 906 C CA . VAL A 1 119 ? 33.913 -3.887 -20.359 1.00 14.61 114 VAL A CA 1
ATOM 907 C C . VAL A 1 119 ? 35.395 -4.060 -20.638 1.00 15.17 114 VAL A C 1
ATOM 908 O O . VAL A 1 119 ? 35.797 -5.110 -21.148 1.00 15.09 114 VAL A O 1
ATOM 912 N N . GLY A 1 120 ? 36.197 -3.076 -20.235 1.00 14.88 115 GLY A N 1
ATOM 913 C CA . GLY A 1 120 ? 37.645 -3.154 -20.365 1.00 14.90 115 GLY A CA 1
ATOM 914 C C . GLY A 1 120 ? 38.186 -3.381 -18.972 1.00 15.70 115 GLY A C 1
ATOM 915 O O . GLY A 1 120 ? 38.221 -2.456 -18.160 1.00 15.66 115 GLY A O 1
ATOM 916 N N . ASN A 1 121 ? 38.518 -4.623 -18.656 1.00 15.58 116 ASN A N 1
ATOM 917 C CA . ASN A 1 121 ? 38.947 -5.023 -17.320 1.00 15.46 116 ASN A CA 1
ATOM 918 C C . ASN A 1 121 ? 40.455 -4.938 -17.101 1.00 16.92 116 ASN A C 1
ATOM 919 O O . ASN A 1 121 ? 41.228 -4.839 -18.066 1.00 17.39 116 ASN A O 1
ATOM 924 N N . LYS A 1 122 ? 40.856 -4.990 -15.812 1.00 17.53 117 LYS A N 1
ATOM 925 C CA . LYS A 1 122 ? 42.222 -4.927 -15.309 1.00 18.09 117 LYS A CA 1
ATOM 926 C C . LYS A 1 122 ? 42.750 -3.497 -15.410 1.00 19.97 117 LYS A C 1
ATOM 927 O O . LYS A 1 122 ? 43.957 -3.311 -15.587 1.00 21.42 117 LYS A O 1
ATOM 933 N N . CYS A 1 123 ? 41.866 -2.480 -15.238 1.00 20.65 118 CYS A N 1
ATOM 934 C CA . CYS A 1 123 ? 42.280 -1.076 -15.383 1.00 22.73 118 CYS A CA 1
ATOM 935 C C . CYS A 1 123 ? 43.258 -0.602 -14.278 1.00 24.46 118 CYS A C 1
ATOM 936 O O . CYS A 1 123 ? 43.794 0.503 -14.365 1.00 24.89 118 CYS A O 1
ATOM 939 N N . ASP A 1 124 ? 43.535 -1.462 -13.285 1.00 24.95 119 ASP A N 1
ATOM 940 C CA . ASP A 1 124 ? 44.517 -1.183 -12.238 1.00 25.85 119 ASP A CA 1
ATOM 941 C C . ASP A 1 124 ? 45.960 -1.404 -12.748 1.00 27.66 119 ASP A C 1
ATOM 942 O O . ASP A 1 124 ? 46.888 -0.879 -12.137 1.00 28.76 119 ASP A O 1
ATOM 947 N N . LEU A 1 125 ? 46.158 -2.184 -13.825 1.00 28.26 120 LEU A N 1
ATOM 948 C CA . LEU A 1 125 ? 47.472 -2.488 -14.393 1.00 30.45 120 LEU A CA 1
ATOM 949 C C . LEU A 1 125 ? 48.083 -1.341 -15.199 1.00 33.60 120 LEU A C 1
ATOM 950 O O . LEU A 1 125 ? 47.390 -0.671 -15.962 1.00 33.30 120 LEU A O 1
ATOM 955 N N . PRO A 1 126 ? 49.408 -1.130 -15.078 1.00 36.21 121 PRO A N 1
ATOM 956 C CA . PRO A 1 126 ? 50.037 -0.017 -15.809 1.00 38.12 121 PRO A CA 1
ATOM 957 C C . PRO A 1 126 ? 50.403 -0.288 -17.275 1.00 40.35 121 PRO A C 1
ATOM 958 O O . PRO A 1 126 ? 50.418 0.658 -18.070 1.00 41.26 121 PRO A O 1
ATOM 962 N N . SER A 1 127 ? 50.697 -1.542 -17.651 1.00 40.83 122 SER A N 1
ATOM 963 C CA . SER A 1 127 ? 51.116 -1.833 -19.028 1.00 41.80 122 SER A CA 1
ATOM 964 C C . SER A 1 127 ? 49.952 -1.969 -20.026 1.00 41.81 122 SER A C 1
ATOM 965 O O . SER A 1 127 ? 49.812 -2.997 -20.690 1.00 42.29 122 SER A O 1
ATOM 968 N N . ARG A 1 128 ? 49.164 -0.898 -20.172 1.00 41.10 123 ARG A N 1
ATOM 969 C CA . ARG A 1 128 ? 48.023 -0.839 -21.077 1.00 40.98 123 ARG A CA 1
ATOM 970 C C . ARG A 1 128 ? 48.437 -0.984 -22.548 1.00 40.89 123 ARG A C 1
ATOM 971 O O . ARG A 1 128 ? 49.371 -0.320 -22.995 1.00 41.58 123 ARG A O 1
ATOM 979 N N . THR A 1 129 ? 47.761 -1.871 -23.290 1.00 39.83 124 THR A N 1
ATOM 980 C CA . THR A 1 129 ? 47.999 -2.081 -24.724 1.00 39.65 124 THR A CA 1
ATOM 981 C C . THR A 1 129 ? 46.743 -1.799 -25.577 1.00 39.62 124 THR A C 1
ATOM 982 O O . THR A 1 129 ? 46.849 -1.667 -26.795 1.00 39.98 124 THR A O 1
ATOM 986 N N . VAL A 1 130 ? 45.561 -1.764 -24.956 1.00 38.78 125 VAL A N 1
ATOM 987 C CA . VAL A 1 130 ? 44.321 -1.460 -25.649 1.00 38.66 125 VAL A CA 1
ATOM 988 C C . VAL A 1 130 ? 43.937 -0.076 -25.193 1.00 38.90 125 VAL A C 1
ATOM 989 O O . VAL A 1 130 ? 43.711 0.155 -24.006 1.00 38.96 125 VAL A O 1
ATOM 993 N N . ASP A 1 131 ? 43.919 0.852 -26.129 1.00 39.09 126 ASP A N 1
ATOM 994 C CA . ASP A 1 131 ? 43.619 2.255 -25.876 1.00 40.11 126 ASP A CA 1
ATOM 995 C C . ASP A 1 131 ? 42.166 2.429 -25.490 1.00 40.17 126 ASP A C 1
ATOM 996 O O . ASP A 1 131 ? 41.303 1.795 -26.086 1.00 40.75 126 ASP A O 1
ATOM 1001 N N . THR A 1 132 ? 41.890 3.316 -24.525 1.00 39.62 127 THR A N 1
ATOM 1002 C CA . THR A 1 132 ? 40.537 3.643 -24.092 1.00 39.70 127 THR A CA 1
ATOM 1003 C C . THR A 1 132 ? 39.735 4.204 -25.268 1.00 38.99 127 THR A C 1
ATOM 1004 O O . THR A 1 132 ? 38.561 3.876 -25.404 1.00 39.11 127 THR A O 1
ATOM 1008 N N . LYS A 1 133 ? 40.380 5.033 -26.122 1.00 37.84 128 LYS A N 1
ATOM 1009 C CA . LYS A 1 133 ? 39.765 5.638 -27.307 1.00 36.55 128 LYS A CA 1
ATOM 1010 C C . LYS A 1 133 ? 39.331 4.564 -28.295 1.00 34.72 128 LYS A C 1
ATOM 1011 O O . LYS A 1 133 ? 38.251 4.668 -28.868 1.00 34.87 128 LYS A O 1
ATOM 1017 N N . GLN A 1 134 ? 40.159 3.537 -28.497 1.00 32.75 129 GLN A N 1
ATOM 1018 C CA . GLN A 1 134 ? 39.825 2.451 -29.406 1.00 32.22 129 GLN A CA 1
ATOM 1019 C C . GLN A 1 134 ? 38.587 1.693 -28.903 1.00 30.03 129 GLN A C 1
ATOM 1020 O O . GLN A 1 134 ? 37.700 1.374 -29.691 1.00 29.58 129 GLN A O 1
ATOM 1026 N N . ALA A 1 135 ? 38.491 1.482 -27.584 1.00 28.41 130 ALA A N 1
ATOM 1027 C CA . ALA A 1 135 ? 37.325 0.798 -27.010 1.00 26.95 130 ALA A CA 1
ATOM 1028 C C . ALA A 1 135 ? 36.084 1.712 -27.024 1.00 25.44 130 ALA A C 1
ATOM 1029 O O . ALA A 1 135 ? 34.996 1.249 -27.328 1.00 25.02 130 ALA A O 1
ATOM 1031 N N . GLN A 1 136 ? 36.251 3.004 -26.717 1.00 24.69 131 GLN A N 1
ATOM 1032 C CA . GLN A 1 136 ? 35.134 3.952 -26.730 1.00 25.36 131 GLN A CA 1
ATOM 1033 C C . GLN A 1 136 ? 34.580 4.096 -28.145 1.00 25.37 131 GLN A C 1
ATOM 1034 O O . GLN A 1 136 ? 33.367 4.157 -28.299 1.00 25.42 131 GLN A O 1
ATOM 1040 N N . ASP A 1 137 ? 35.461 4.068 -29.175 1.00 24.81 132 ASP A N 1
ATOM 1041 C CA . ASP A 1 137 ? 35.053 4.148 -30.579 1.00 24.61 132 ASP A CA 1
ATOM 1042 C C . ASP A 1 137 ? 34.249 2.922 -30.955 1.00 23.38 132 ASP A C 1
ATOM 1043 O O . ASP A 1 137 ? 33.179 3.055 -31.543 1.00 22.91 132 ASP A O 1
ATOM 1048 N N . LEU A 1 138 ? 34.721 1.718 -30.551 1.00 22.84 133 LEU A N 1
ATOM 1049 C CA . LEU A 1 138 ? 33.991 0.481 -30.834 1.00 22.40 133 LEU A CA 1
ATOM 1050 C C . LEU A 1 138 ? 32.629 0.508 -30.167 1.00 21.14 133 LEU A C 1
ATOM 1051 O O . LEU A 1 138 ? 31.623 0.261 -30.830 1.00 21.13 133 LEU A O 1
ATOM 1056 N N . ALA A 1 139 ? 32.569 0.878 -28.872 1.00 20.44 134 ALA A N 1
ATOM 1057 C CA . ALA A 1 139 ? 31.292 0.977 -28.164 1.00 20.66 134 ALA A CA 1
ATOM 1058 C C . ALA A 1 139 ? 30.349 2.014 -28.826 1.00 21.02 134 ALA A C 1
ATOM 1059 O O . ALA A 1 139 ? 29.145 1.778 -28.895 1.00 20.66 134 ALA A O 1
ATOM 1061 N N . ARG A 1 140 ? 30.895 3.150 -29.306 1.00 21.47 135 ARG A N 1
ATOM 1062 C CA . ARG A 1 140 ? 30.090 4.147 -30.017 1.00 22.40 135 ARG A CA 1
ATOM 1063 C C . ARG A 1 140 ? 29.519 3.541 -31.302 1.00 23.17 135 ARG A C 1
ATOM 1064 O O . ARG A 1 140 ? 28.330 3.712 -31.573 1.00 23.60 135 ARG A O 1
ATOM 1072 N N . SER A 1 141 ? 30.343 2.792 -32.057 1.00 23.35 136 SER A N 1
ATOM 1073 C CA . SER A 1 141 ? 29.895 2.154 -33.305 1.00 23.88 136 SER A CA 1
ATOM 1074 C C . SER A 1 141 ? 28.754 1.142 -33.073 1.00 23.63 136 SER A C 1
ATOM 1075 O O . SER A 1 141 ? 27.906 0.942 -33.943 1.00 23.64 136 SER A O 1
ATOM 1078 N N . TYR A 1 142 ? 28.716 0.522 -31.879 1.00 22.80 137 TYR A N 1
ATOM 1079 C CA . TYR A 1 142 ? 27.643 -0.409 -31.535 1.00 22.68 137 TYR A CA 1
ATOM 1080 C C . TYR A 1 142 ? 26.449 0.265 -30.867 1.00 22.43 137 TYR A C 1
ATOM 1081 O O . TYR A 1 142 ? 25.439 -0.398 -30.641 1.00 23.28 137 TYR A O 1
ATOM 1090 N N . GLY A 1 143 ? 26.592 1.522 -30.439 1.00 21.66 138 GLY A N 1
ATOM 1091 C CA . GLY A 1 143 ? 25.530 2.201 -29.707 1.00 21.28 138 GLY A CA 1
ATOM 1092 C C . GLY A 1 143 ? 25.372 1.630 -28.307 1.00 20.54 138 GLY A C 1
ATOM 1093 O O . GLY A 1 143 ? 24.253 1.519 -27.797 1.00 20.80 138 GLY A O 1
ATOM 1094 N N . ILE A 1 144 ? 26.492 1.227 -27.675 1.00 19.25 139 ILE A N 1
ATOM 1095 C CA . ILE A 1 144 ? 26.438 0.644 -26.332 1.00 18.97 139 ILE A CA 1
ATOM 1096 C C . ILE A 1 144 ? 27.378 1.345 -25.361 1.00 18.62 139 ILE A C 1
ATOM 1097 O O . ILE A 1 144 ? 28.366 1.938 -25.793 1.00 18.78 139 ILE A O 1
ATOM 1102 N N . PRO A 1 145 ? 27.151 1.211 -24.047 1.00 18.81 140 PRO A N 1
ATOM 1103 C CA . PRO A 1 145 ? 28.089 1.812 -23.094 1.00 19.28 140 PRO A CA 1
ATOM 1104 C C . PRO A 1 145 ? 29.419 1.055 -23.002 1.00 19.23 140 PRO A C 1
ATOM 1105 O O . PRO A 1 145 ? 29.502 -0.153 -23.283 1.00 18.79 140 PRO A O 1
ATOM 1109 N N . PHE A 1 146 ? 30.463 1.772 -22.595 1.00 19.14 141 PHE A N 1
ATOM 1110 C CA . PHE A 1 146 ? 31.779 1.197 -22.343 1.00 18.64 141 PHE A CA 1
ATOM 1111 C C . PHE A 1 146 ? 32.156 1.569 -20.922 1.00 18.51 141 PHE A C 1
ATOM 1112 O O . PHE A 1 146 ? 32.027 2.730 -20.514 1.00 18.52 141 PHE A O 1
ATOM 1120 N N . ILE A 1 147 ? 32.605 0.580 -20.159 1.00 17.63 142 ILE A N 1
ATOM 1121 C CA . ILE A 1 147 ? 33.006 0.807 -18.777 1.00 17.54 142 ILE A CA 1
ATOM 1122 C C . ILE A 1 147 ? 34.366 0.140 -18.501 1.00 17.86 142 ILE A C 1
ATOM 1123 O O . ILE A 1 147 ? 34.568 -1.032 -18.822 1.00 17.73 142 ILE A O 1
ATOM 1128 N N . GLU A 1 148 ? 35.300 0.895 -17.923 1.00 17.32 143 GLU A N 1
ATOM 1129 C CA . GLU A 1 148 ? 36.599 0.357 -17.538 1.00 17.72 143 GLU A CA 1
ATOM 1130 C C . GLU A 1 148 ? 36.478 -0.146 -16.102 1.00 16.73 143 GLU A C 1
ATOM 1131 O O . GLU A 1 148 ? 35.870 0.518 -15.267 1.00 17.16 143 GLU A O 1
ATOM 1137 N N . THR A 1 149 ? 36.931 -1.379 -15.846 1.00 15.40 144 THR A N 1
ATOM 1138 C CA . THR A 1 149 ? 36.772 -1.986 -14.524 1.00 15.44 144 THR A CA 1
ATOM 1139 C C . THR A 1 149 ? 38.084 -2.570 -13.984 1.00 16.49 144 THR A C 1
ATOM 1140 O O . THR A 1 149 ? 39.019 -2.845 -14.733 1.00 16.09 144 THR A O 1
ATOM 1144 N N . SER A 1 150 ? 38.107 -2.839 -12.685 1.00 16.25 145 SER A N 1
ATOM 1145 C CA . SER A 1 150 ? 39.152 -3.608 -12.067 1.00 16.40 145 SER A CA 1
ATOM 1146 C C . SER A 1 150 ? 38.441 -4.505 -11.061 1.00 16.28 145 SER A C 1
ATOM 1147 O O . SER A 1 150 ? 37.859 -4.012 -10.083 1.00 16.26 145 SER A O 1
ATOM 1150 N N . ALA A 1 151 ? 38.461 -5.826 -11.290 1.00 16.20 146 ALA A N 1
ATOM 1151 C CA . ALA A 1 151 ? 37.954 -6.776 -10.300 1.00 17.52 146 ALA A CA 1
ATOM 1152 C C . ALA A 1 151 ? 38.840 -6.707 -9.029 1.00 18.77 146 ALA A C 1
ATOM 1153 O O . ALA A 1 151 ? 38.373 -7.056 -7.956 1.00 19.94 146 ALA A O 1
ATOM 1155 N N . LYS A 1 152 ? 40.112 -6.303 -9.169 1.00 18.36 147 LYS A N 1
ATOM 1156 C CA . LYS A 1 152 ? 41.046 -6.175 -8.068 1.00 18.83 147 LYS A CA 1
ATOM 1157 C C . LYS A 1 152 ? 40.635 -5.056 -7.081 1.00 19.52 147 LYS A C 1
ATOM 1158 O O . LYS A 1 152 ? 40.437 -5.319 -5.898 1.00 20.82 147 LYS A O 1
ATOM 1164 N N . THR A 1 153 ? 40.455 -3.827 -7.575 1.00 18.98 148 THR A N 1
ATOM 1165 C CA . THR A 1 153 ? 40.108 -2.686 -6.720 1.00 18.66 148 THR A CA 1
ATOM 1166 C C . THR A 1 153 ? 38.598 -2.482 -6.538 1.00 19.27 148 THR A C 1
ATOM 1167 O O . THR A 1 153 ? 38.189 -1.704 -5.673 1.00 19.65 148 THR A O 1
ATOM 1171 N N . ARG A 1 154 ? 37.776 -3.126 -7.414 1.00 18.34 149 ARG A N 1
ATOM 1172 C CA . ARG A 1 154 ? 36.320 -3.016 -7.492 1.00 18.11 149 ARG A CA 1
ATOM 1173 C C . ARG A 1 154 ? 35.861 -1.809 -8.353 1.00 17.69 149 ARG A C 1
ATOM 1174 O O . ARG A 1 154 ? 34.672 -1.659 -8.618 1.00 18.03 149 ARG A O 1
ATOM 1182 N N . GLN A 1 155 ? 36.792 -0.981 -8.837 1.00 16.95 150 GLN A N 1
ATOM 1183 C CA . GLN A 1 155 ? 36.508 0.164 -9.704 1.00 17.15 150 GLN A CA 1
ATOM 1184 C C . GLN A 1 155 ? 35.618 -0.249 -10.890 1.00 17.41 150 GLN A C 1
ATOM 1185 O O . GLN A 1 155 ? 35.928 -1.227 -11.554 1.00 17.18 150 GLN A O 1
ATOM 1191 N N . GLY A 1 156 ? 34.488 0.421 -11.056 1.00 16.91 151 GLY A N 1
ATOM 1192 C CA . GLY A 1 156 ? 33.627 0.158 -12.207 1.00 16.58 151 GLY A CA 1
ATOM 1193 C C . GLY A 1 156 ? 32.820 -1.121 -12.182 1.00 16.34 151 GLY A C 1
ATOM 1194 O O . GLY A 1 156 ? 31.966 -1.295 -13.046 1.00 16.69 151 GLY A O 1
ATOM 1195 N N . VAL A 1 157 ? 33.022 -2.007 -11.178 1.00 16.30 152 VAL A N 1
ATOM 1196 C CA . VAL A 1 157 ? 32.306 -3.285 -11.152 1.00 16.13 152 VAL A CA 1
ATOM 1197 C C . VAL A 1 157 ? 30.811 -3.104 -11.028 1.00 16.74 152 VAL A C 1
ATOM 1198 O O . VAL A 1 157 ? 30.052 -3.632 -11.862 1.00 17.52 152 VAL A O 1
ATOM 1202 N N . ASP A 1 158 ? 30.366 -2.321 -10.037 1.00 16.35 153 ASP A N 1
ATOM 1203 C CA . ASP A 1 158 ? 28.939 -2.056 -9.889 1.00 16.60 153 ASP A CA 1
ATOM 1204 C C . ASP A 1 158 ? 28.414 -1.285 -11.093 1.00 16.93 153 ASP A C 1
ATOM 1205 O O . ASP A 1 158 ? 27.304 -1.571 -11.520 1.00 16.79 153 ASP A O 1
ATOM 1210 N N . ASP A 1 159 ? 29.213 -0.350 -11.659 1.00 15.69 154 ASP A N 1
ATOM 1211 C CA . ASP A 1 159 ? 28.783 0.414 -12.843 1.00 15.53 154 ASP A CA 1
ATOM 1212 C C . ASP A 1 159 ? 28.515 -0.530 -14.010 1.00 15.57 154 ASP A C 1
ATOM 1213 O O . ASP A 1 159 ? 27.529 -0.350 -14.696 1.00 16.81 154 ASP A O 1
ATOM 1218 N N . ALA A 1 160 ? 29.399 -1.502 -14.262 1.00 14.93 155 ALA A N 1
ATOM 1219 C CA . ALA A 1 160 ? 29.236 -2.415 -15.401 1.00 15.65 155 ALA A CA 1
ATOM 1220 C C . ALA A 1 160 ? 27.899 -3.188 -15.310 1.00 16.51 155 ALA A C 1
ATOM 1221 O O . ALA A 1 160 ? 27.109 -3.177 -16.263 1.00 16.79 155 ALA A O 1
ATOM 1223 N N . PHE A 1 161 ? 27.622 -3.788 -14.138 1.00 16.71 156 PHE A N 1
ATOM 1224 C CA . PHE A 1 161 ? 26.416 -4.569 -13.928 1.00 17.53 156 PHE A CA 1
ATOM 1225 C C . PHE A 1 161 ? 25.168 -3.700 -13.863 1.00 19.92 156 PHE A C 1
ATOM 1226 O O . PHE A 1 161 ? 24.180 -4.044 -14.517 1.00 21.00 156 PHE A O 1
ATOM 1234 N N . TYR A 1 162 ? 25.229 -2.545 -13.146 1.00 20.72 157 TYR A N 1
ATOM 1235 C CA . TYR A 1 162 ? 24.113 -1.584 -13.013 1.00 22.35 157 TYR A CA 1
ATOM 1236 C C . TYR A 1 162 ? 23.720 -1.063 -14.407 1.00 20.80 157 TYR A C 1
ATOM 1237 O O . TYR A 1 162 ? 22.532 -0.978 -14.729 1.00 21.45 157 TYR A O 1
ATOM 1246 N N . THR A 1 163 ? 24.713 -0.698 -15.207 1.00 18.94 158 THR A N 1
ATOM 1247 C CA . THR A 1 163 ? 24.486 -0.160 -16.546 1.00 19.17 158 THR A CA 1
ATOM 1248 C C . THR A 1 163 ? 23.821 -1.196 -17.419 1.00 19.76 158 THR A C 1
ATOM 1249 O O . THR A 1 163 ? 22.837 -0.880 -18.088 1.00 20.35 158 THR A O 1
ATOM 1253 N N . LEU A 1 164 ? 24.254 -2.462 -17.313 1.00 18.92 159 LEU A N 1
ATOM 1254 C CA . LEU A 1 164 ? 23.605 -3.522 -18.095 1.00 18.79 159 LEU A CA 1
ATOM 1255 C C . LEU A 1 164 ? 22.128 -3.678 -17.728 1.00 19.62 159 LEU A C 1
ATOM 1256 O O . LEU A 1 164 ? 21.279 -3.765 -18.626 1.00 19.85 159 LEU A O 1
ATOM 1261 N N . VAL A 1 165 ? 21.812 -3.652 -16.429 1.00 20.77 160 VAL A N 1
ATOM 1262 C CA . VAL A 1 165 ? 20.430 -3.735 -15.949 1.00 22.79 160 VAL A CA 1
ATOM 1263 C C . VAL A 1 165 ? 19.603 -2.562 -16.496 1.00 25.16 160 VAL A C 1
ATOM 1264 O O . VAL A 1 165 ? 18.494 -2.775 -16.999 1.00 25.40 160 VAL A O 1
ATOM 1268 N N . ARG A 1 166 ? 20.199 -1.346 -16.502 1.00 26.15 161 ARG A N 1
ATOM 1269 C CA . ARG A 1 166 ? 19.595 -0.132 -17.063 1.00 27.59 161 ARG A CA 1
ATOM 1270 C C . ARG A 1 166 ? 19.289 -0.322 -18.563 1.00 27.50 161 ARG A C 1
ATOM 1271 O O . ARG A 1 166 ? 18.211 0.051 -19.023 1.00 27.51 161 ARG A O 1
ATOM 1279 N N . GLU A 1 167 ? 20.232 -0.911 -19.315 1.00 26.68 162 GLU A N 1
ATOM 1280 C CA . GLU A 1 167 ? 20.081 -1.180 -20.746 1.00 26.89 162 GLU A CA 1
ATOM 1281 C C . GLU A 1 167 ? 18.934 -2.168 -21.017 1.00 26.88 162 GLU A C 1
ATOM 1282 O O . GLU A 1 167 ? 18.184 -1.983 -21.984 1.00 26.64 162 GLU A O 1
ATOM 1288 N N . ILE A 1 168 ? 18.817 -3.221 -20.191 1.00 27.07 163 ILE A N 1
ATOM 1289 C CA . ILE A 1 168 ? 17.747 -4.214 -20.343 1.00 27.96 163 ILE A CA 1
ATOM 1290 C C . ILE A 1 168 ? 16.396 -3.548 -20.055 1.00 30.21 163 ILE A C 1
ATOM 1291 O O . ILE A 1 168 ? 15.435 -3.769 -20.790 1.00 30.27 163 ILE A O 1
ATOM 1296 N N . ARG A 1 169 ? 16.339 -2.700 -19.018 1.00 31.96 164 ARG A N 1
ATOM 1297 C CA . ARG A 1 169 ? 15.125 -1.946 -18.683 1.00 34.34 164 ARG A CA 1
ATOM 1298 C C . ARG A 1 169 ? 14.683 -1.060 -19.852 1.00 35.78 164 ARG A C 1
ATOM 1299 O O . ARG A 1 169 ? 13.500 -1.037 -20.175 1.00 36.79 164 ARG A O 1
ATOM 1307 N N . LYS A 1 170 ? 15.622 -0.340 -20.488 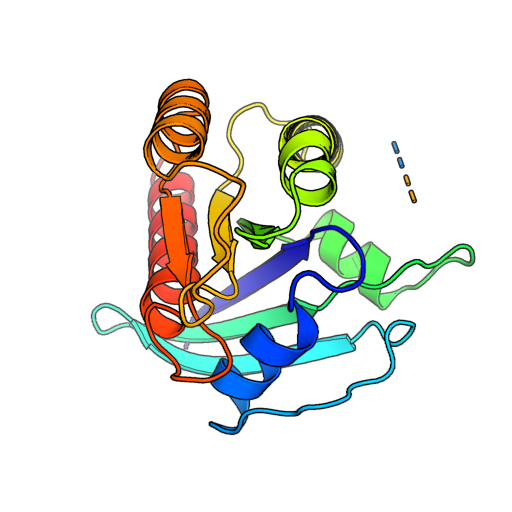1.00 36.03 165 LYS A N 1
ATOM 1308 C CA . LYS A 1 170 ? 15.290 0.537 -21.606 1.00 37.23 165 LYS A CA 1
ATOM 1309 C C . LYS A 1 170 ? 14.856 -0.256 -22.831 1.00 38.48 165 LYS A C 1
ATOM 1310 O O . LYS A 1 170 ? 13.957 0.180 -23.551 1.00 39.14 165 LYS A O 1
ATOM 1316 N N . HIS A 1 171 ? 15.473 -1.424 -23.072 1.00 38.34 166 HIS A N 1
ATOM 1317 C CA . HIS A 1 171 ? 15.094 -2.263 -24.206 1.00 38.61 166 HIS A CA 1
ATOM 1318 C C . HIS A 1 171 ? 13.669 -2.775 -24.015 1.00 39.39 166 HIS A C 1
ATOM 1319 O O . HIS A 1 171 ? 12.893 -2.787 -24.970 1.00 39.75 166 HIS A O 1
ATOM 1326 N N . LYS A 1 172 ? 13.315 -3.160 -22.781 1.00 39.42 167 LYS A N 1
ATOM 1327 C CA . LYS A 1 172 ? 11.981 -3.637 -22.447 1.00 40.34 167 LYS A CA 1
ATOM 1328 C C . LYS A 1 172 ? 10.905 -2.539 -22.608 1.00 42.36 167 LYS A C 1
ATOM 1329 O O . LYS A 1 172 ? 9.745 -2.852 -22.876 1.00 42.84 167 LYS A O 1
ATOM 1335 N N . GLU A 1 173 ? 11.289 -1.266 -22.457 1.00 43.22 168 GLU A N 1
ATOM 1336 C CA . GLU A 1 173 ? 10.376 -0.141 -22.637 1.00 44.80 168 GLU A CA 1
ATOM 1337 C C . GLU A 1 173 ? 10.035 0.025 -24.125 1.00 46.58 168 GLU A C 1
ATOM 1338 O O . GLU A 1 173 ? 8.893 0.335 -24.453 1.00 47.17 168 GLU A O 1
ATOM 1340 N N . LYS A 1 174 ? 11.006 -0.210 -25.023 1.00 47.09 169 LYS A N 1
ATOM 1341 C CA . LYS A 1 174 ? 10.776 -0.101 -26.461 1.00 48.15 169 LYS A CA 1
ATOM 1342 C C . LYS A 1 174 ? 9.983 -1.303 -27.009 1.00 49.03 169 LYS A C 1
ATOM 1343 O O . LYS A 1 174 ? 10.363 -2.462 -26.811 1.00 49.33 169 LYS A O 1
ATOM 1351 N N . ILE B 2 2 ? 26.477 -21.817 -33.639 1.00 29.64 2 ILE I N 1
ATOM 1352 C CA . ILE B 2 2 ? 26.287 -20.409 -33.942 1.00 29.33 2 ILE I CA 1
ATOM 1353 C C . ILE B 2 2 ? 27.639 -19.688 -33.859 1.00 27.99 2 ILE I C 1
ATOM 1354 O O . ILE B 2 2 ? 28.234 -19.673 -32.782 1.00 27.61 2 ILE I O 1
ATOM 1403 N N . LEU B 2 8 ? 32.793 -20.840 -27.865 1.00 22.44 8 LEU I N 1
ATOM 1404 C CA . LEU B 2 8 ? 33.033 -22.081 -28.585 1.00 24.27 8 LEU I CA 1
ATOM 1405 C C . LEU B 2 8 ? 31.863 -23.074 -28.509 1.00 24.59 8 LEU I C 1
ATOM 1406 O O . LEU B 2 8 ? 31.205 -23.113 -27.469 1.00 24.22 8 LEU I O 1
#

Foldseek 3Di:
DEEAEEEEDFDQPLCLVLLVCCQAVVDGDPDDPQADWDWDWHFDAFPNRTYTYIYIRDHDDDDDDPVVVVCLVGHQEYEQTGEQLDVVRVVCRVVVLVVNCVSVVHLQGQYEYEHEPVVDDNGDHDPVNSC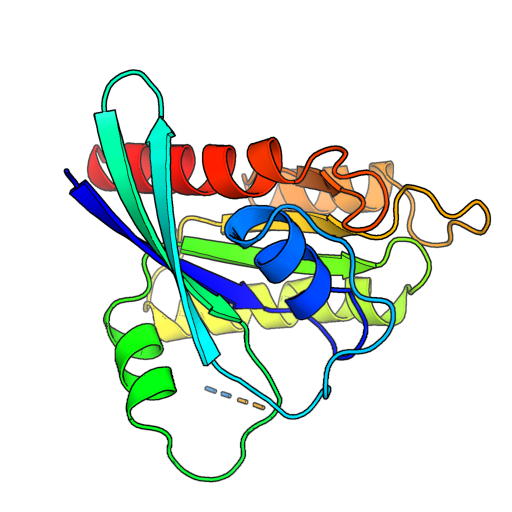VVCVVSVHHYFYAYSHVGHCSCVSVSRSVVSSVVVVVD

Sequence (171 aa):
STEYKLVVVGADGVGKSALTIQLIQNHFVDEYDPTIEDSYRKQVVIDGETCLLDILDTAGQEEYSAMRDQYMRTGEGFLCVFAINNTKSFEDIHHYREQIKRVKDSEDVPMVLVGNKCDLPSRTVDTKQAQDLARSYGIPFIETSAKTRQGVDDAFYTLVREIRKHKEKIL

InterPro domains:
  IPR001806 Small GTPase [PF00071] (5-164)
  IPR001806 Small GTPase [PS51421] (1-189)
  IPR001806 Small GTPase [SM00174] (6-166)
  IPR005225 Small GTP-binding domain [TIGR00231] (1-159)
  IPR020849 Small GTPase, Ras-type [PTHR24070] (3-176)
  IPR027417 P-loop containing nucleoside triphosphate hydrolase [G3DSA:3.40.50.300] (1-171)
  IPR027417 P-loop containing nucleoside triphosphate hydrolase [SSF52540] (3-164)